Protein AF-E8R5S8-F1 (afdb_monomer)

Radius of gyration: 25.67 Å; Cα contacts (8 Å, |Δi|>4): 78; chains: 1; bounding box: 74×37×80 Å

Organism: Isosphaera pallida (strain ATCC 43644 / DSM 9630 / IS1B) (NCBI:txid575540)

pLDDT: mean 82.06, std 18.28, range [39.22, 98.81]

InterPro domains:
  IPR008179 Phosphoribosyl-ATP pyrophosphohydrolase [MF_01020] (9-99)
  IPR008179 Phosphoribosyl-ATP pyrophosphohydrolase [TIGR03188] (13-99)
  IPR008179 Phosphoribosyl-ATP pyrophosphohydrolase [cd11534] (12-99)
  IPR021130 Phosphoribosyl-ATP pyrophosphohydrolase-like [PF01503] (14-102)

Secondary structure (DSSP, 8-state):
----HHHHHHHHHHHHHHHHHHHHTTT-TT-HHHHHHHHHHHHHHHHHHHHHHHHHHHTT--HHHHHHHHHHHHHHHHHHHHHHHHHTT--HHHHHHHHHHHHTT-THHHHHHHHHHHHSSSS---PPP-PPP-

Foldseek 3Di:
DDPPVVVVVVPQVVLQVVLVVCVVVLVPPVDPLSVQLVVALVSLVVQLVVLVVQLVVLCPDDDPVSVVSNVVSVVSNVSSVQSNQVSVVHGVVVVVVVVVVDVVCPCVVVVVVVVVVVVPPPPDDDDDDDDDDD

Mean predicted aligned error: 12.1 Å

Solvent-accessible surface area (backbone atoms only — not comparable to full-atom values): 7772 Å² total; per-residue (Å²): 133,86,78,58,65,76,60,61,63,44,52,62,53,50,50,50,51,52,52,54,51,32,60,73,45,45,85,43,74,90,37,69,66,13,46,41,57,73,52,34,71,66,51,36,48,53,49,38,54,50,28,53,49,48,29,61,54,27,67,70,42,72,64,72,63,18,54,54,47,26,55,50,28,50,48,52,29,50,50,41,48,42,52,49,31,45,76,68,80,44,49,62,66,58,52,52,51,51,50,52,57,51,66,76,54,51,68,65,57,58,48,50,54,51,57,56,64,67,68,72,74,83,82,84,86,87,77,84,83,81,82,76,94,131

Nearest PDB structures (foldseek):
  8a1g-assembly1_C  TM=4.062E-01  e=2.782E+00  Homo sapiens
  8a1g-assembly2_D  TM=4.315E-01  e=6.017E+00  Homo sapiens
  5oen-assembly1_B  TM=3.695E-01  e=8.590E+00  Mus musculus
  5sv0-assembly2_J  TM=2.142E-01  e=2.328E+00  Escherichia coli DH1

Sequence (134 aa):
MSIDTHKDFLIWQRLTEVIEERKRERSNRNSYVASLLNQGVEGINAKVIEEAGEVVEAAQEPGEQGVAHLVREVADLTFHCMVLLSARDSSWRAVEQELARRFGVGGLVEKAARAGSTAATDSDSTMPDPQPPN

Structure (mmCIF, N/CA/C/O backbone):
data_AF-E8R5S8-F1
#
_entry.id   AF-E8R5S8-F1
#
loop_
_atom_site.group_PDB
_atom_site.id
_atom_site.type_symbol
_atom_site.label_atom_id
_atom_site.label_alt_id
_atom_site.label_comp_id
_atom_site.label_asym_id
_atom_site.label_entity_id
_atom_site.label_seq_id
_atom_site.pdbx_PDB_ins_code
_atom_site.Cartn_x
_atom_site.Cartn_y
_atom_site.Cartn_z
_atom_site.occupancy
_atom_site.B_iso_or_equiv
_atom_site.auth_seq_id
_atom_site.auth_comp_id
_atom_site.auth_asym_id
_atom_site.auth_atom_id
_atom_site.pdbx_PDB_model_num
ATOM 1 N N . MET A 1 1 ? 12.451 -22.113 -10.767 1.00 39.22 1 MET A N 1
ATOM 2 C CA . MET A 1 1 ? 12.023 -21.526 -9.482 1.00 39.22 1 MET A CA 1
ATOM 3 C C . MET A 1 1 ? 10.675 -22.153 -9.161 1.00 39.22 1 MET A C 1
ATOM 5 O O . MET A 1 1 ? 9.736 -21.926 -9.909 1.00 39.22 1 MET A O 1
ATOM 9 N N . SER A 1 2 ? 10.623 -23.083 -8.204 1.00 43.94 2 SER A N 1
ATOM 10 C CA . SER A 1 2 ? 9.381 -23.791 -7.868 1.00 43.94 2 SER A CA 1
ATOM 11 C C . SER A 1 2 ? 8.541 -22.855 -7.009 1.00 43.94 2 SER A C 1
ATOM 13 O O . SER A 1 2 ? 8.920 -22.576 -5.875 1.00 43.94 2 SER A O 1
ATOM 15 N N . ILE A 1 3 ? 7.473 -22.303 -7.580 1.00 51.34 3 ILE A N 1
ATOM 16 C CA . ILE A 1 3 ? 6.478 -21.525 -6.840 1.00 51.34 3 ILE A CA 1
ATOM 17 C C . ILE A 1 3 ? 5.713 -22.547 -6.001 1.00 51.34 3 ILE A C 1
ATOM 19 O O . ILE A 1 3 ? 4.875 -23.281 -6.523 1.00 51.34 3 ILE A O 1
ATOM 23 N N . ASP A 1 4 ? 6.074 -22.668 -4.726 1.00 53.75 4 ASP A N 1
ATOM 24 C CA . ASP A 1 4 ? 5.380 -23.523 -3.765 1.00 53.75 4 ASP A CA 1
ATOM 25 C C . ASP A 1 4 ? 4.032 -22.857 -3.459 1.00 53.75 4 ASP A C 1
ATOM 27 O O . ASP A 1 4 ? 3.870 -22.121 -2.487 1.00 53.75 4 ASP A O 1
ATOM 31 N N . THR A 1 5 ? 3.052 -23.086 -4.334 1.00 56.34 5 THR A N 1
ATOM 32 C CA . THR A 1 5 ? 1.763 -22.376 -4.352 1.00 56.34 5 THR A CA 1
ATOM 33 C C . THR A 1 5 ? 1.038 -22.448 -3.000 1.00 56.34 5 THR A C 1
ATOM 35 O O . THR A 1 5 ? 0.285 -21.548 -2.647 1.00 56.34 5 THR A O 1
ATOM 38 N N . HIS A 1 6 ? 1.309 -23.472 -2.185 1.00 56.75 6 HIS A N 1
ATOM 39 C CA . HIS A 1 6 ? 0.770 -23.590 -0.829 1.00 56.75 6 HIS A CA 1
ATOM 40 C C . HIS A 1 6 ? 1.401 -22.651 0.209 1.00 56.75 6 HIS A C 1
ATOM 42 O O . HIS A 1 6 ? 0.711 -22.278 1.152 1.00 56.75 6 HIS A O 1
ATOM 48 N N . LYS A 1 7 ? 2.672 -22.254 0.068 1.00 55.00 7 LYS A N 1
ATOM 49 C CA . LYS A 1 7 ? 3.310 -21.273 0.965 1.00 55.00 7 LYS A CA 1
ATOM 50 C C . LYS A 1 7 ? 2.924 -19.841 0.609 1.00 55.00 7 LYS A C 1
ATOM 52 O O . LYS A 1 7 ? 2.716 -19.034 1.510 1.00 55.00 7 LYS A O 1
ATOM 57 N N . ASP A 1 8 ? 2.761 -19.547 -0.676 1.00 56.72 8 ASP A N 1
ATOM 58 C CA . ASP A 1 8 ? 2.431 -18.196 -1.146 1.00 56.72 8 ASP A CA 1
ATOM 59 C C . ASP A 1 8 ? 0.985 -17.803 -0.809 1.00 56.72 8 ASP A C 1
ATOM 61 O O . ASP A 1 8 ? 0.715 -16.658 -0.456 1.00 56.72 8 ASP A O 1
ATOM 65 N N . PHE A 1 9 ? 0.052 -18.761 -0.796 1.00 59.22 9 PHE A N 1
ATOM 66 C CA . PHE A 1 9 ? -1.294 -18.521 -0.260 1.00 59.22 9 PHE A CA 1
ATOM 67 C C . PHE A 1 9 ? -1.278 -18.117 1.225 1.00 59.22 9 PHE A C 1
ATOM 69 O O . PHE A 1 9 ? -2.172 -17.406 1.683 1.00 59.22 9 PHE A O 1
ATOM 76 N N . LEU A 1 10 ? -0.256 -18.526 1.985 1.00 79.25 10 LEU A N 1
ATOM 77 C CA . LEU A 1 10 ? -0.170 -18.224 3.412 1.00 79.25 10 LEU A CA 1
ATOM 78 C C . LEU A 1 10 ? 0.380 -16.824 3.689 1.00 79.25 10 LEU A C 1
ATOM 80 O O . LEU A 1 10 ? 0.012 -16.256 4.715 1.00 79.25 10 LEU A O 1
ATOM 84 N N . ILE A 1 11 ? 1.227 -16.239 2.828 1.00 88.00 11 ILE A N 1
ATOM 85 C CA . ILE A 1 11 ? 1.863 -14.953 3.165 1.00 88.00 11 ILE A CA 1
ATOM 86 C C . ILE A 1 11 ? 0.858 -13.799 3.172 1.00 88.00 11 ILE A C 1
ATOM 88 O O . ILE A 1 11 ? 0.831 -13.028 4.129 1.00 88.00 11 ILE A O 1
ATOM 92 N N . TRP A 1 12 ? -0.027 -13.721 2.175 1.00 87.38 12 TRP A N 1
ATOM 93 C CA . TRP A 1 12 ? -1.042 -12.664 2.090 1.00 87.38 12 TRP A CA 1
ATOM 94 C C . TRP A 1 12 ? -2.085 -12.773 3.196 1.00 87.38 12 TRP A C 1
ATOM 96 O O . TRP A 1 12 ? -2.466 -11.768 3.807 1.00 87.38 12 TRP A O 1
ATOM 106 N N . GLN A 1 13 ? -2.506 -14.002 3.502 1.00 86.62 13 GLN A N 1
ATOM 107 C CA . GLN A 1 13 ? -3.400 -14.262 4.621 1.00 86.62 13 GLN A CA 1
ATOM 108 C C . GLN A 1 13 ? -2.731 -13.873 5.942 1.00 86.62 13 GLN A C 1
ATOM 110 O O . GLN A 1 13 ? -3.314 -13.126 6.726 1.00 86.62 13 GLN A O 1
ATOM 115 N N . ARG A 1 14 ? -1.484 -14.305 6.163 1.00 89.25 14 ARG A N 1
ATOM 116 C CA . ARG A 1 14 ? -0.740 -13.991 7.384 1.00 89.25 14 ARG A CA 1
ATOM 117 C C . ARG A 1 14 ? -0.531 -12.491 7.553 1.00 89.25 14 ARG A C 1
ATOM 119 O O . ARG A 1 14 ? -0.675 -11.978 8.658 1.00 89.25 14 ARG A O 1
ATOM 126 N N . LEU A 1 15 ? -0.214 -11.785 6.472 1.00 91.69 15 LEU A N 1
ATOM 127 C CA . LEU A 1 15 ? -0.033 -10.339 6.492 1.00 91.69 15 LEU A CA 1
ATOM 128 C C . LEU A 1 15 ? -1.350 -9.617 6.803 1.00 91.69 15 LEU A C 1
ATOM 130 O O . LEU A 1 15 ? -1.365 -8.708 7.627 1.00 91.69 15 LEU A O 1
ATOM 134 N N . THR A 1 16 ? -2.464 -10.072 6.221 1.00 90.81 16 THR A N 1
ATOM 135 C CA . THR A 1 16 ? -3.807 -9.564 6.542 1.00 90.81 16 THR A CA 1
ATOM 136 C C . THR A 1 16 ? -4.138 -9.768 8.023 1.00 90.81 16 THR A C 1
ATOM 138 O O . THR A 1 16 ? -4.566 -8.828 8.687 1.00 90.81 16 THR A O 1
ATOM 141 N N . GLU A 1 17 ? -3.896 -10.964 8.567 1.00 91.00 17 GLU A N 1
ATOM 142 C CA . GLU A 1 17 ? -4.111 -11.267 9.989 1.00 91.00 17 GLU A CA 1
ATOM 143 C C . GLU A 1 17 ? -3.297 -10.345 10.900 1.00 91.00 17 GLU A C 1
ATOM 145 O O . GLU A 1 17 ? -3.847 -9.781 11.844 1.00 91.00 17 GLU A O 1
ATOM 150 N N . VAL A 1 18 ? -2.009 -10.153 10.597 1.00 91.38 18 VAL A N 1
ATOM 151 C CA . VAL A 1 18 ? -1.129 -9.264 11.367 1.00 91.38 18 VAL A CA 1
ATOM 152 C C . VAL A 1 18 ? -1.615 -7.817 11.291 1.00 91.38 18 VAL A C 1
ATOM 154 O O . VAL A 1 18 ? -1.651 -7.136 12.313 1.00 91.38 18 VAL A O 1
ATOM 157 N N . ILE A 1 19 ? -2.017 -7.327 10.116 1.00 93.31 19 ILE A N 1
ATOM 158 C CA . ILE A 1 19 ? -2.538 -5.959 9.970 1.00 93.31 19 ILE A CA 1
ATOM 159 C C . ILE A 1 19 ? -3.808 -5.774 10.813 1.00 93.31 19 ILE A C 1
ATOM 161 O O . ILE A 1 19 ? -3.909 -4.794 11.553 1.00 93.31 19 ILE A O 1
ATOM 165 N N . GLU A 1 20 ? -4.741 -6.727 10.770 1.00 92.00 20 GLU A N 1
ATOM 166 C CA . GLU A 1 20 ? -5.979 -6.673 11.557 1.00 92.00 20 GLU A CA 1
ATOM 167 C C . GLU A 1 20 ? -5.731 -6.802 13.068 1.00 92.00 20 GLU A C 1
ATOM 169 O O . GLU A 1 20 ? -6.376 -6.117 13.865 1.00 92.00 20 GLU A O 1
ATOM 174 N N . GLU A 1 21 ? -4.774 -7.632 13.484 1.00 90.94 21 GLU A N 1
ATOM 175 C CA . GLU A 1 21 ? -4.321 -7.720 14.876 1.00 90.94 21 GLU A CA 1
ATOM 176 C C . GLU A 1 21 ? -3.789 -6.362 15.353 1.00 90.94 21 GLU A C 1
ATOM 178 O O . GLU A 1 21 ? -4.269 -5.813 16.347 1.00 90.94 21 GLU A O 1
ATOM 183 N N . ARG A 1 22 ? -2.879 -5.742 14.592 1.00 90.19 22 ARG A N 1
ATOM 184 C CA . ARG A 1 22 ? -2.320 -4.424 14.936 1.00 90.19 22 ARG A CA 1
ATOM 185 C C . ARG A 1 22 ? -3.347 -3.296 14.860 1.00 90.19 22 ARG A C 1
ATOM 187 O O . ARG A 1 22 ? -3.238 -2.335 15.621 1.00 90.19 22 ARG A O 1
ATOM 194 N N . LYS A 1 23 ? -4.368 -3.412 14.006 1.00 88.94 23 LYS A N 1
ATOM 195 C CA . LYS A 1 23 ? -5.518 -2.495 13.985 1.00 88.94 23 LYS A CA 1
ATOM 196 C C . LYS A 1 23 ? -6.323 -2.558 15.283 1.00 88.94 23 LYS A C 1
ATOM 198 O O . LYS A 1 23 ? -6.782 -1.516 15.747 1.00 88.94 23 LYS A O 1
ATOM 203 N N . ARG A 1 24 ? -6.477 -3.740 15.892 1.00 88.56 24 ARG A N 1
ATOM 204 C CA . ARG A 1 24 ? -7.122 -3.897 17.213 1.00 88.56 24 ARG A CA 1
ATOM 205 C C . ARG A 1 24 ? -6.238 -3.364 18.337 1.00 88.56 24 ARG A C 1
ATOM 207 O O . ARG A 1 24 ? -6.737 -2.737 19.266 1.00 88.56 24 ARG A O 1
ATOM 214 N N . GLU A 1 25 ? -4.927 -3.533 18.211 1.00 86.81 25 GLU A N 1
ATOM 215 C CA . GLU A 1 25 ? -3.921 -3.029 19.152 1.00 86.81 25 GLU A CA 1
ATOM 216 C C . GLU A 1 25 ? -3.464 -1.593 18.847 1.00 86.81 25 GLU A C 1
ATOM 218 O O . GLU A 1 25 ? -2.317 -1.226 19.097 1.00 86.81 25 GLU A O 1
ATOM 223 N N . ARG A 1 26 ? -4.344 -0.741 18.309 1.00 78.12 26 ARG A N 1
ATOM 224 C CA . ARG A 1 26 ? -3.978 0.599 17.807 1.00 78.12 26 ARG A CA 1
ATOM 225 C C . ARG A 1 26 ? -3.351 1.527 18.859 1.00 78.12 26 ARG A C 1
ATOM 227 O O . ARG A 1 26 ? -2.670 2.493 18.514 1.00 78.12 26 ARG A O 1
ATOM 234 N N . SER A 1 27 ? -3.580 1.237 20.141 1.00 79.00 27 SER A N 1
ATOM 235 C CA . SER A 1 27 ? -2.964 1.917 21.285 1.00 79.00 27 SER A CA 1
ATOM 236 C C . SER A 1 27 ? -1.470 1.600 21.453 1.00 79.00 27 SER A C 1
ATOM 238 O O . SER A 1 27 ? -0.753 2.367 22.096 1.00 79.00 27 SER A O 1
ATOM 240 N N . ASN A 1 28 ? -0.969 0.517 20.852 1.00 78.62 28 ASN A N 1
ATOM 241 C CA . ASN A 1 28 ? 0.434 0.123 20.894 1.00 78.62 28 ASN A CA 1
ATOM 242 C C . ASN A 1 28 ? 1.269 0.914 19.872 1.00 78.62 28 ASN A C 1
ATOM 244 O O . ASN A 1 28 ? 1.424 0.533 18.711 1.00 78.62 28 ASN A O 1
ATOM 248 N N . ARG A 1 29 ? 1.862 2.017 20.333 1.00 69.25 29 ARG A N 1
ATOM 249 C CA . ARG A 1 29 ? 2.656 2.950 19.514 1.00 69.25 29 ARG A CA 1
ATOM 250 C C . ARG A 1 29 ? 3.966 2.367 18.962 1.00 69.25 29 ARG A C 1
ATOM 252 O O . ARG A 1 29 ? 4.536 2.979 18.067 1.00 69.25 29 ARG A O 1
ATOM 259 N N . ASN A 1 30 ? 4.419 1.205 19.444 1.00 81.44 30 ASN A N 1
ATOM 260 C CA . ASN A 1 30 ? 5.620 0.533 18.928 1.00 81.44 30 ASN A CA 1
ATOM 261 C C . ASN A 1 30 ? 5.353 -0.272 17.643 1.00 81.44 30 ASN A C 1
ATOM 263 O O . ASN A 1 30 ? 6.287 -0.791 17.037 1.00 81.44 30 ASN A O 1
ATOM 267 N N . SER A 1 31 ? 4.093 -0.409 17.218 1.00 86.94 31 SER A N 1
ATOM 268 C CA . SER A 1 31 ? 3.752 -1.050 15.947 1.00 86.94 31 SER A CA 1
ATOM 269 C C . SER A 1 31 ? 3.722 -0.033 14.808 1.00 86.94 31 SER A C 1
ATOM 271 O O . SER A 1 31 ? 2.980 0.945 14.874 1.00 86.94 31 SER A O 1
ATOM 273 N N . TYR A 1 32 ? 4.462 -0.305 13.729 1.00 89.56 32 TYR A N 1
ATOM 274 C CA . TYR A 1 32 ? 4.423 0.508 12.508 1.00 89.56 32 TYR A CA 1
ATOM 275 C C . TYR A 1 32 ? 3.018 0.570 11.887 1.00 89.56 32 TYR A C 1
ATOM 277 O O . TYR A 1 32 ? 2.532 1.641 11.543 1.00 89.56 32 TYR A O 1
ATOM 285 N N . VAL A 1 33 ? 2.297 -0.555 11.837 1.00 91.50 33 VAL A N 1
ATOM 286 C CA . VAL A 1 33 ? 0.904 -0.569 11.352 1.00 91.50 33 VAL A CA 1
ATOM 287 C C . VAL A 1 33 ? 0.011 0.304 12.235 1.00 91.50 33 VAL A C 1
ATOM 289 O O . VAL A 1 33 ? -0.771 1.099 11.720 1.00 91.50 33 VAL A O 1
ATOM 292 N N . ALA A 1 34 ? 0.142 0.214 13.563 1.00 90.00 34 ALA A N 1
ATOM 293 C CA . ALA A 1 34 ? -0.642 1.059 14.462 1.00 90.00 34 ALA A CA 1
ATOM 294 C C . ALA A 1 34 ? -0.308 2.548 14.286 1.00 90.00 34 ALA A C 1
ATOM 296 O O . ALA A 1 34 ? -1.214 3.380 14.351 1.00 90.00 34 ALA A O 1
ATOM 297 N N . SER A 1 35 ? 0.960 2.906 14.046 1.00 91.81 35 SER A N 1
ATOM 298 C CA . SER A 1 35 ? 1.349 4.299 13.805 1.00 91.81 35 SER A CA 1
ATOM 299 C C . SER A 1 35 ? 0.752 4.837 12.501 1.00 91.81 35 SER A C 1
ATOM 301 O O . SER A 1 35 ? 0.142 5.903 12.540 1.00 91.81 35 SER A O 1
ATOM 303 N N . LEU A 1 36 ? 0.817 4.082 11.399 1.00 93.50 36 LEU A N 1
ATOM 304 C CA . LEU A 1 36 ? 0.183 4.435 10.122 1.00 93.50 36 LEU A CA 1
ATOM 305 C C . LEU A 1 36 ? -1.327 4.596 10.263 1.00 93.50 36 LEU A C 1
ATOM 307 O O . LEU A 1 36 ? -1.894 5.606 9.856 1.00 93.50 36 LEU A O 1
ATOM 311 N N . LEU A 1 37 ? -1.988 3.632 10.908 1.00 91.56 37 LEU A N 1
ATOM 312 C CA . LEU A 1 37 ? -3.418 3.728 11.167 1.00 91.56 37 LEU A CA 1
ATOM 313 C C . LEU A 1 37 ? -3.725 4.979 11.996 1.00 91.56 37 LEU A C 1
ATOM 315 O O . LEU A 1 37 ? -4.668 5.698 11.684 1.00 91.56 37 LEU A O 1
ATOM 319 N N . ASN A 1 38 ? -2.939 5.298 13.023 1.00 91.56 38 ASN A N 1
ATOM 320 C CA . ASN A 1 38 ? -3.125 6.517 13.819 1.00 91.56 38 ASN A CA 1
ATOM 321 C C . ASN A 1 38 ? -2.929 7.819 13.025 1.00 91.56 38 ASN A C 1
ATOM 323 O O . ASN A 1 38 ? -3.556 8.815 13.376 1.00 91.56 38 ASN A O 1
ATOM 327 N N . GLN A 1 39 ? -2.131 7.816 11.954 1.00 93.56 39 GLN A N 1
ATOM 328 C CA . GLN A 1 39 ? -2.034 8.944 11.015 1.00 93.56 39 GLN A CA 1
ATOM 329 C C . GLN A 1 39 ? -3.263 9.062 10.094 1.00 93.56 39 GLN A C 1
ATOM 331 O O . GLN A 1 39 ? -3.454 10.080 9.432 1.00 93.56 39 GLN A O 1
ATOM 336 N N . GLY A 1 40 ? -4.125 8.044 10.067 1.00 94.31 40 GLY A N 1
ATOM 337 C CA . GLY A 1 40 ? -5.342 8.028 9.269 1.00 94.31 40 GLY A CA 1
ATOM 338 C C . GLY A 1 40 ? -5.076 7.863 7.773 1.00 94.31 40 GLY A C 1
ATOM 339 O O . GLY A 1 40 ? -3.964 7.593 7.328 1.00 94.31 40 GLY A O 1
ATOM 340 N N . VAL A 1 41 ? -6.142 8.009 6.983 1.00 97.00 41 VAL A N 1
ATOM 341 C CA . VAL A 1 41 ? -6.100 7.794 5.527 1.00 97.00 41 VAL A CA 1
ATOM 342 C C . VAL A 1 41 ? -5.113 8.739 4.839 1.00 97.00 41 VAL A C 1
ATOM 344 O O . VAL A 1 41 ? -4.463 8.332 3.888 1.00 97.00 41 VAL A O 1
ATOM 347 N N . GLU A 1 42 ? -4.960 9.971 5.326 1.00 97.44 42 GLU A N 1
ATOM 348 C CA . GLU A 1 42 ? -4.034 10.950 4.749 1.00 97.44 42 GLU A CA 1
ATOM 349 C C . GLU A 1 42 ? -2.569 10.501 4.856 1.00 97.44 42 GLU A C 1
ATOM 351 O O . GLU A 1 42 ? -1.877 10.450 3.841 1.00 97.44 42 GLU A O 1
ATOM 356 N N . GLY A 1 43 ? -2.115 10.093 6.047 1.00 97.06 43 GLY A N 1
ATOM 357 C CA . GLY A 1 43 ? -0.744 9.603 6.230 1.00 97.06 43 GLY A CA 1
ATOM 358 C C . GLY A 1 43 ? -0.469 8.309 5.465 1.00 97.06 43 GLY A C 1
ATOM 359 O O . GLY A 1 43 ? 0.594 8.147 4.870 1.00 97.06 43 GLY A O 1
ATOM 360 N N . ILE A 1 44 ? -1.455 7.410 5.398 1.00 97.94 44 ILE A N 1
ATOM 361 C CA . ILE A 1 44 ? -1.336 6.184 4.599 1.00 97.94 44 ILE A CA 1
ATOM 362 C C . ILE A 1 44 ? -1.253 6.513 3.101 1.00 97.94 44 ILE A C 1
ATOM 364 O O . ILE A 1 44 ? -0.431 5.929 2.400 1.00 97.94 44 ILE A O 1
ATOM 368 N N . ASN A 1 45 ? -2.059 7.457 2.605 1.00 98.31 45 ASN A N 1
ATOM 369 C CA . ASN A 1 45 ? -2.015 7.882 1.205 1.00 98.31 45 ASN A CA 1
ATOM 370 C C . ASN A 1 45 ? -0.664 8.501 0.839 1.00 98.31 45 ASN A C 1
ATOM 372 O O . ASN A 1 45 ? -0.169 8.237 -0.252 1.00 98.31 45 ASN A O 1
ATOM 376 N N . ALA A 1 46 ? -0.065 9.292 1.735 1.00 98.31 46 ALA A N 1
ATOM 377 C CA . ALA A 1 46 ? 1.267 9.850 1.515 1.00 98.31 46 ALA A CA 1
ATOM 378 C C . ALA A 1 46 ? 2.305 8.741 1.285 1.00 98.31 46 ALA A C 1
ATOM 380 O O . ALA A 1 46 ? 3.054 8.813 0.316 1.00 98.31 46 ALA A O 1
ATOM 381 N N . LYS A 1 47 ? 2.264 7.671 2.094 1.00 98.31 47 LYS A N 1
ATOM 382 C CA . LYS A 1 47 ? 3.096 6.481 1.876 1.00 98.31 47 LYS A CA 1
ATOM 383 C C . LYS A 1 47 ? 2.790 5.797 0.546 1.00 98.31 47 LYS A C 1
ATOM 385 O O . LYS A 1 47 ? 3.704 5.558 -0.219 1.00 98.31 47 LYS A O 1
ATOM 390 N N . VAL A 1 48 ? 1.523 5.543 0.211 1.00 98.62 48 VAL A N 1
ATOM 391 C CA . VAL A 1 48 ? 1.170 4.924 -1.087 1.00 98.62 48 VAL A CA 1
ATOM 392 C C . VAL A 1 48 ? 1.720 5.725 -2.277 1.00 98.62 48 VAL A C 1
ATOM 394 O O . VAL A 1 48 ? 2.157 5.130 -3.256 1.00 98.62 48 VAL A O 1
ATOM 397 N N . ILE A 1 49 ? 1.700 7.059 -2.206 1.00 98.69 49 ILE A N 1
ATOM 398 C CA . ILE A 1 49 ? 2.250 7.930 -3.254 1.00 98.69 49 ILE A CA 1
ATOM 399 C C . ILE A 1 49 ? 3.778 7.823 -3.324 1.00 98.69 49 ILE A C 1
ATOM 401 O O . ILE A 1 49 ? 4.312 7.735 -4.426 1.00 98.69 49 ILE A O 1
ATOM 405 N N . GLU A 1 50 ? 4.456 7.835 -2.175 1.00 98.50 50 GLU A N 1
ATOM 406 C CA . GLU A 1 50 ? 5.914 7.681 -2.069 1.00 98.50 50 GLU A CA 1
ATOM 407 C C . GLU A 1 50 ? 6.375 6.363 -2.702 1.00 98.50 50 GLU A C 1
ATOM 409 O O . GLU A 1 50 ? 7.102 6.392 -3.692 1.00 98.50 50 GLU A O 1
ATOM 414 N N . GLU A 1 51 ? 5.822 5.236 -2.245 1.00 98.56 51 GLU A N 1
ATOM 415 C CA . GLU A 1 51 ? 6.197 3.901 -2.734 1.00 98.56 51 GLU A CA 1
ATOM 416 C C . GLU A 1 51 ? 5.863 3.725 -4.227 1.00 98.56 51 GLU A C 1
ATOM 418 O O . GLU A 1 51 ? 6.573 3.062 -4.978 1.00 98.56 51 GLU A O 1
ATOM 423 N N . ALA A 1 52 ? 4.772 4.336 -4.708 1.00 98.75 52 ALA A N 1
ATOM 424 C CA . ALA A 1 52 ? 4.448 4.320 -6.133 1.00 98.75 52 ALA A CA 1
ATOM 425 C C . ALA A 1 52 ? 5.485 5.085 -6.973 1.00 98.75 52 ALA A C 1
ATOM 427 O O . ALA A 1 52 ? 5.759 4.686 -8.106 1.00 98.75 52 ALA A O 1
ATOM 428 N N . GLY A 1 53 ? 6.053 6.169 -6.435 1.00 98.62 53 GLY A N 1
ATOM 429 C CA . GLY A 1 53 ? 7.181 6.875 -7.037 1.00 98.62 53 GLY A CA 1
ATOM 430 C C . GLY A 1 53 ? 8.437 6.006 -7.064 1.00 98.62 53 GLY A C 1
ATOM 431 O O . GLY A 1 53 ? 9.025 5.829 -8.130 1.00 98.62 53 GLY A O 1
ATOM 432 N N . GLU A 1 54 ? 8.779 5.386 -5.936 1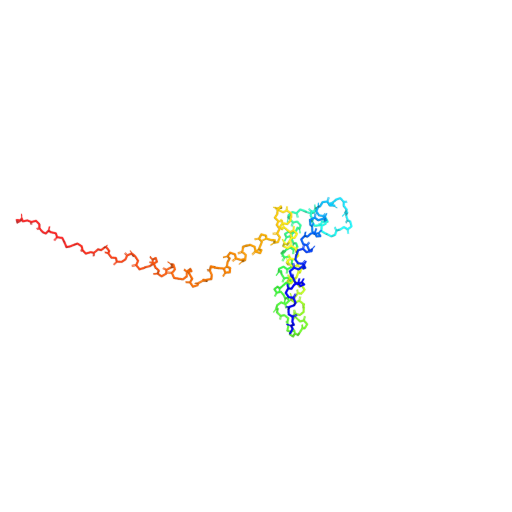.00 98.50 54 GLU A N 1
ATOM 433 C CA . GLU A 1 54 ? 9.952 4.513 -5.798 1.00 98.50 54 GLU A CA 1
ATOM 434 C C . GLU A 1 54 ? 9.878 3.296 -6.732 1.00 98.50 54 GLU A C 1
ATOM 436 O O . GLU A 1 54 ? 10.861 2.962 -7.390 1.00 98.50 54 GLU A O 1
ATOM 441 N N . VAL A 1 55 ? 8.694 2.702 -6.925 1.00 98.81 55 VAL A N 1
ATOM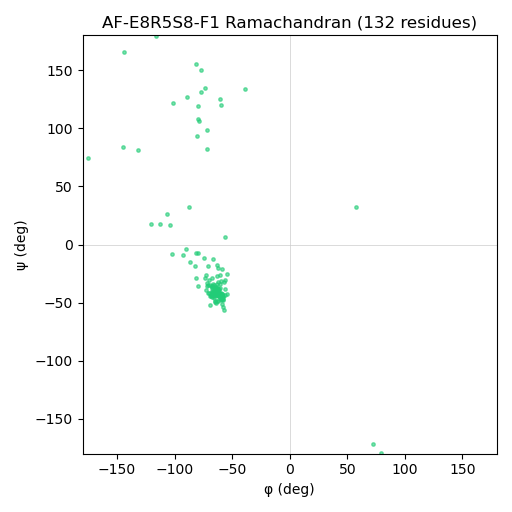 442 C CA . VAL A 1 55 ? 8.474 1.658 -7.943 1.00 98.81 55 VAL A CA 1
ATOM 443 C C . VAL A 1 55 ? 8.827 2.149 -9.352 1.00 98.81 55 VAL A C 1
ATOM 445 O O . VAL A 1 55 ? 9.463 1.424 -10.121 1.00 98.81 55 VAL A O 1
ATOM 448 N N . VAL A 1 56 ? 8.404 3.362 -9.723 1.00 98.56 56 VAL A N 1
ATOM 449 C CA . VAL A 1 56 ? 8.662 3.936 -11.057 1.00 98.56 56 VAL A CA 1
ATOM 450 C C . VAL A 1 56 ? 10.141 4.269 -11.249 1.00 98.56 56 VAL A C 1
ATOM 452 O O . VAL A 1 56 ? 10.660 4.125 -12.361 1.00 98.56 56 VAL A O 1
ATOM 455 N N . GLU A 1 57 ? 10.820 4.705 -10.191 1.00 98.06 57 GLU A N 1
ATOM 456 C CA . GLU A 1 57 ? 12.260 4.961 -10.193 1.00 98.06 57 GLU A CA 1
ATOM 457 C C . GLU A 1 57 ? 13.053 3.651 -10.298 1.00 98.06 57 GLU A C 1
ATOM 459 O O . GLU A 1 57 ? 13.831 3.482 -11.240 1.00 98.06 57 GLU A O 1
ATOM 464 N N . ALA A 1 58 ? 12.776 2.676 -9.427 1.00 98.00 58 ALA A N 1
ATOM 465 C CA . ALA A 1 58 ? 13.437 1.371 -9.411 1.00 98.00 58 ALA A CA 1
ATOM 466 C C . ALA A 1 58 ? 13.248 0.598 -10.728 1.00 98.00 58 ALA A C 1
ATOM 468 O O . ALA A 1 58 ? 14.144 -0.119 -11.172 1.00 98.00 58 ALA A O 1
ATOM 469 N N . ALA A 1 59 ? 12.113 0.779 -11.414 1.00 98.19 59 ALA A N 1
ATOM 470 C CA . ALA A 1 59 ? 11.857 0.173 -12.721 1.00 98.19 59 ALA A CA 1
ATOM 471 C C . ALA A 1 59 ? 12.816 0.644 -13.834 1.00 98.19 59 ALA A C 1
ATOM 473 O O . ALA A 1 59 ? 12.904 -0.007 -14.878 1.00 98.19 59 ALA A O 1
ATOM 474 N N . GLN A 1 60 ? 13.515 1.766 -13.643 1.00 98.00 60 GLN A N 1
ATOM 475 C CA . GLN A 1 60 ? 14.486 2.301 -14.604 1.00 98.00 60 GLN A CA 1
ATOM 476 C C . GLN A 1 60 ? 15.918 1.825 -14.325 1.00 98.00 60 GLN A C 1
ATOM 478 O O . GLN A 1 60 ? 16.810 2.040 -15.150 1.00 98.00 60 GLN A O 1
ATOM 483 N N . GLU A 1 61 ? 16.157 1.171 -13.187 1.00 97.88 61 GLU A N 1
ATOM 484 C CA . GLU A 1 61 ? 17.486 0.714 -12.798 1.00 97.88 61 GLU A CA 1
ATOM 485 C C . GLU A 1 61 ? 17.903 -0.553 -13.565 1.00 97.88 61 GLU A C 1
ATOM 487 O O . GLU A 1 61 ? 17.152 -1.531 -13.633 1.00 97.88 61 GLU A O 1
ATOM 492 N N . PRO A 1 62 ? 19.115 -0.589 -14.148 1.00 96.94 62 PRO A N 1
ATOM 493 C CA . PRO A 1 62 ? 19.565 -1.732 -14.925 1.00 96.94 62 PRO A CA 1
ATOM 494 C C . PRO A 1 62 ? 20.113 -2.868 -14.049 1.00 96.94 62 PRO A C 1
ATOM 496 O O . PRO A 1 62 ? 20.682 -2.667 -12.977 1.00 96.94 62 PRO A O 1
ATOM 499 N N . GLY A 1 63 ? 20.060 -4.081 -14.598 1.00 97.75 63 GLY A N 1
ATOM 500 C CA . GLY A 1 63 ? 20.709 -5.257 -14.020 1.00 97.75 63 GLY A CA 1
ATOM 501 C C . GLY A 1 63 ? 19.947 -5.886 -12.853 1.00 97.75 63 GLY A C 1
ATOM 502 O O . GLY A 1 63 ? 18.860 -5.463 -12.470 1.00 97.75 63 GLY A O 1
ATOM 503 N N . GLU A 1 64 ? 20.526 -6.948 -12.293 1.00 97.25 64 GLU A N 1
ATOM 504 C CA . GLU A 1 64 ? 19.874 -7.773 -11.265 1.00 97.25 64 GLU A CA 1
ATOM 505 C C . GLU A 1 64 ? 19.561 -6.994 -9.981 1.00 97.25 64 GLU A C 1
ATOM 507 O O . GLU A 1 64 ? 18.546 -7.251 -9.338 1.00 97.25 64 GLU A O 1
ATOM 512 N N . GLN A 1 65 ? 20.400 -6.013 -9.636 1.00 95.94 65 GLN A N 1
ATOM 513 C CA . GLN A 1 65 ? 20.175 -5.154 -8.473 1.00 95.94 65 GLN A CA 1
ATOM 514 C C . GLN A 1 65 ? 18.949 -4.254 -8.656 1.00 95.94 65 GLN A C 1
ATOM 516 O O . GLN A 1 65 ? 18.158 -4.140 -7.725 1.00 95.94 65 GLN A O 1
ATOM 521 N N . GLY A 1 66 ? 18.738 -3.699 -9.856 1.00 97.50 66 GLY A N 1
ATOM 522 C CA . GLY A 1 66 ? 17.541 -2.911 -10.166 1.00 97.50 66 GLY A CA 1
ATOM 523 C C . GLY A 1 66 ? 16.262 -3.748 -10.102 1.00 97.50 66 GLY A C 1
ATOM 524 O O . GLY A 1 66 ? 15.265 -3.334 -9.522 1.00 97.50 66 GLY A O 1
ATOM 525 N N . VAL A 1 67 ? 16.305 -4.996 -10.587 1.00 98.19 67 VAL A N 1
ATOM 526 C CA . VAL A 1 67 ? 15.170 -5.930 -10.447 1.00 98.19 67 VAL A CA 1
ATOM 527 C C . VAL A 1 67 ? 14.885 -6.244 -8.976 1.00 98.19 67 VAL A C 1
ATOM 529 O O . VAL A 1 67 ? 13.725 -6.263 -8.566 1.00 98.19 67 VAL A O 1
ATOM 532 N N . ALA A 1 68 ? 15.921 -6.482 -8.169 1.00 98.06 68 ALA A N 1
ATOM 533 C CA . ALA A 1 68 ? 15.755 -6.723 -6.739 1.00 98.06 68 ALA A CA 1
ATOM 534 C C . ALA A 1 68 ? 15.184 -5.493 -6.018 1.00 98.06 68 ALA A C 1
ATOM 536 O O . ALA A 1 68 ? 14.308 -5.647 -5.170 1.00 98.06 68 ALA A O 1
ATOM 537 N N . HIS A 1 69 ? 15.638 -4.290 -6.379 1.00 98.31 69 HIS A N 1
ATOM 538 C CA . HIS A 1 69 ? 15.089 -3.029 -5.890 1.00 98.31 69 HIS A CA 1
ATOM 539 C C . HIS A 1 69 ? 13.599 -2.919 -6.224 1.00 98.31 69 HIS A C 1
ATOM 541 O O . HIS A 1 69 ? 12.787 -2.815 -5.311 1.00 98.31 69 HIS A O 1
ATOM 547 N N . LEU A 1 70 ? 13.226 -3.089 -7.494 1.00 98.69 70 LEU A N 1
ATOM 548 C CA . LEU A 1 70 ? 11.833 -3.042 -7.939 1.00 98.69 70 LEU A CA 1
ATOM 549 C C . LEU A 1 70 ? 10.932 -4.010 -7.156 1.00 98.69 70 LEU A C 1
ATOM 551 O O . LEU A 1 70 ? 9.821 -3.649 -6.778 1.00 98.69 70 LEU A O 1
ATOM 555 N N . VAL A 1 71 ? 11.394 -5.236 -6.891 1.00 98.44 71 VAL A N 1
ATOM 556 C CA . VAL A 1 71 ? 10.623 -6.214 -6.103 1.00 98.44 71 VAL A CA 1
ATOM 557 C C . VAL A 1 71 ? 10.367 -5.720 -4.677 1.00 98.44 71 VAL A C 1
ATOM 559 O O . VAL A 1 71 ? 9.273 -5.953 -4.161 1.00 98.44 71 VAL A O 1
ATOM 562 N N . ARG A 1 72 ? 11.336 -5.045 -4.044 1.00 98.31 72 ARG A N 1
ATOM 563 C CA . ARG A 1 72 ? 11.155 -4.466 -2.703 1.00 98.31 72 ARG A CA 1
ATOM 564 C C . ARG A 1 72 ? 10.103 -3.360 -2.720 1.00 98.31 72 ARG A C 1
ATOM 566 O O . ARG A 1 72 ? 9.154 -3.452 -1.952 1.00 98.31 72 ARG A O 1
ATOM 573 N N . GLU A 1 73 ? 10.205 -2.414 -3.649 1.00 98.69 73 GLU A N 1
ATOM 574 C CA . GLU A 1 73 ? 9.272 -1.276 -3.705 1.00 98.69 73 GLU A CA 1
ATOM 575 C C . GLU A 1 73 ? 7.850 -1.720 -4.082 1.00 98.69 73 GLU A C 1
ATOM 577 O O . GLU A 1 73 ? 6.856 -1.244 -3.538 1.00 98.69 73 GLU A O 1
ATOM 582 N N . VAL A 1 74 ? 7.708 -2.723 -4.959 1.00 98.62 74 VAL A N 1
ATOM 583 C CA . VAL A 1 74 ? 6.390 -3.312 -5.253 1.00 98.62 74 VAL A CA 1
ATOM 584 C C . VAL A 1 74 ? 5.808 -4.005 -4.017 1.00 98.62 74 VAL A C 1
ATOM 586 O O . VAL A 1 74 ? 4.592 -3.950 -3.798 1.00 98.62 74 VAL A O 1
ATOM 589 N N . ALA A 1 75 ? 6.641 -4.660 -3.204 1.00 97.69 75 ALA A N 1
ATOM 590 C CA . ALA A 1 75 ? 6.195 -5.273 -1.958 1.00 97.69 75 ALA A CA 1
ATOM 591 C C . ALA A 1 75 ? 5.741 -4.214 -0.938 1.00 97.69 75 ALA A C 1
ATOM 593 O O . ALA A 1 75 ? 4.665 -4.380 -0.357 1.00 97.69 75 ALA A O 1
ATOM 594 N N . ASP A 1 76 ? 6.486 -3.118 -0.782 1.00 97.94 76 ASP A N 1
ATOM 595 C CA . ASP A 1 76 ? 6.144 -2.031 0.143 1.00 97.94 76 ASP A CA 1
ATOM 596 C C . ASP A 1 76 ? 4.893 -1.265 -0.310 1.00 97.94 76 ASP A C 1
ATOM 598 O O . ASP A 1 76 ? 3.952 -1.097 0.477 1.00 97.94 76 ASP A O 1
ATOM 602 N N . LEU A 1 77 ? 4.769 -0.947 -1.603 1.00 98.62 77 LEU A N 1
ATOM 603 C CA . LEU A 1 77 ? 3.536 -0.400 -2.177 1.00 98.62 77 LEU A CA 1
ATOM 604 C C . LEU A 1 77 ? 2.332 -1.315 -1.912 1.00 98.62 77 LEU A C 1
ATOM 606 O O . LEU A 1 77 ? 1.250 -0.849 -1.534 1.00 98.62 77 LEU A O 1
ATOM 610 N N . THR A 1 78 ? 2.504 -2.628 -2.085 1.00 97.75 78 THR A N 1
ATOM 611 C CA . THR A 1 78 ? 1.434 -3.603 -1.836 1.00 97.75 78 THR A CA 1
ATOM 612 C C . THR A 1 78 ? 1.056 -3.638 -0.356 1.00 97.75 78 THR A C 1
ATOM 614 O O . THR A 1 78 ? -0.131 -3.596 -0.022 1.00 97.75 78 THR A O 1
ATOM 617 N N . PHE A 1 79 ? 2.041 -3.649 0.543 1.00 96.94 79 PHE A N 1
ATOM 618 C CA . PHE A 1 79 ? 1.818 -3.584 1.985 1.00 96.94 79 PHE A CA 1
ATOM 619 C C . PHE A 1 79 ? 1.038 -2.324 2.382 1.00 96.94 79 PHE A C 1
ATOM 621 O O . PHE A 1 79 ? 0.033 -2.409 3.095 1.00 96.94 79 PHE A O 1
ATOM 628 N N . HIS A 1 80 ? 1.436 -1.158 1.873 1.00 98.12 80 HIS A N 1
ATOM 629 C CA . HIS A 1 80 ? 0.756 0.104 2.148 1.00 98.12 80 HIS A CA 1
ATOM 630 C C . HIS A 1 80 ? -0.676 0.133 1.594 1.00 98.12 80 HIS A C 1
ATOM 632 O O . HIS A 1 80 ? -1.589 0.601 2.282 1.00 98.12 80 HIS A O 1
ATOM 638 N N . CYS A 1 81 ? -0.919 -0.470 0.426 1.00 98.12 81 CYS A N 1
ATOM 639 C CA . CYS A 1 81 ? -2.272 -0.699 -0.085 1.00 98.12 81 CYS A CA 1
ATOM 640 C C . CYS A 1 81 ? -3.105 -1.601 0.846 1.00 98.12 81 CYS A C 1
ATOM 642 O O . CYS A 1 81 ? -4.279 -1.316 1.090 1.00 98.12 81 CYS A O 1
ATOM 644 N N . MET A 1 82 ? -2.524 -2.668 1.404 1.00 96.94 82 MET A N 1
ATOM 645 C CA . MET A 1 82 ? -3.219 -3.547 2.357 1.00 96.94 82 MET A CA 1
ATOM 646 C C . MET A 1 82 ? -3.598 -2.815 3.649 1.00 96.94 82 MET A C 1
ATOM 648 O O . MET A 1 82 ? -4.724 -2.960 4.130 1.00 96.94 82 MET A O 1
ATOM 652 N N . VAL A 1 83 ? -2.698 -1.986 4.187 1.00 96.44 83 VAL A N 1
ATOM 653 C CA . VAL A 1 83 ? -2.985 -1.142 5.359 1.00 96.44 83 VAL A CA 1
ATOM 654 C C . VAL A 1 83 ? -4.084 -0.124 5.041 1.00 96.44 83 VAL A C 1
ATOM 656 O O . VAL A 1 83 ? -4.988 0.068 5.857 1.00 96.44 83 VAL A O 1
ATOM 659 N N . LEU A 1 84 ? -4.065 0.483 3.849 1.00 97.75 84 LEU A N 1
ATOM 660 C CA . LEU A 1 84 ? -5.115 1.399 3.397 1.00 97.75 84 LEU A CA 1
ATOM 661 C C . LEU A 1 84 ? -6.482 0.709 3.325 1.00 97.75 84 LEU A C 1
ATOM 663 O O . LEU A 1 84 ? -7.467 1.254 3.821 1.00 97.75 84 LEU A O 1
ATOM 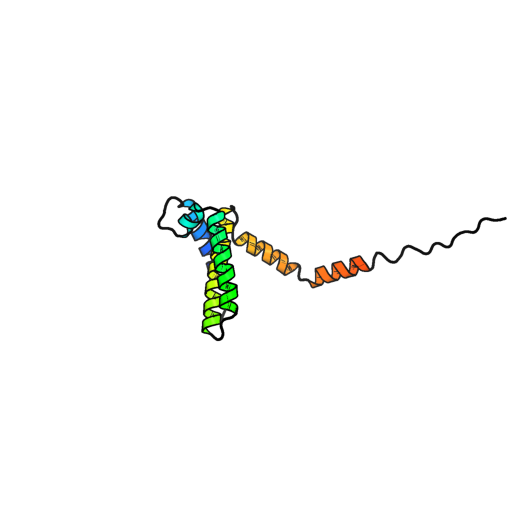667 N N . LEU A 1 85 ? -6.551 -0.498 2.757 1.00 97.06 85 LEU A N 1
ATOM 668 C CA . LEU A 1 85 ? -7.784 -1.288 2.717 1.00 97.06 85 LEU A CA 1
ATOM 669 C C . LEU A 1 85 ? -8.305 -1.564 4.129 1.00 97.06 85 LEU A C 1
ATOM 671 O O 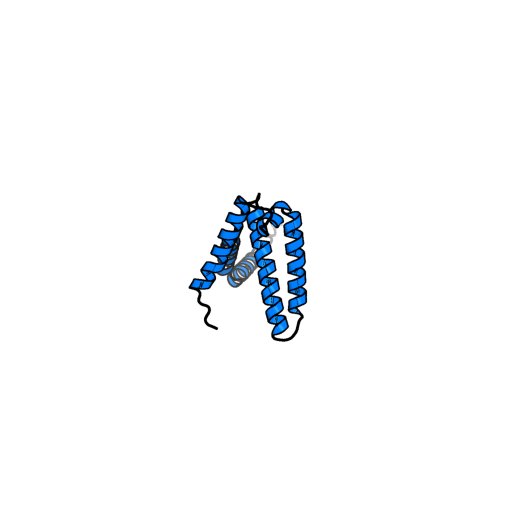. LEU A 1 85 ? -9.478 -1.309 4.397 1.00 97.06 85 LEU A O 1
ATOM 675 N N . SER A 1 86 ? -7.431 -1.992 5.042 1.00 94.88 86 SER A N 1
ATOM 676 C CA . SER A 1 86 ? -7.792 -2.225 6.445 1.00 94.88 86 SER A CA 1
ATOM 677 C C . SER A 1 86 ? -8.298 -0.948 7.131 1.00 94.88 86 SER A C 1
ATOM 679 O O . SER A 1 86 ? -9.314 -0.976 7.829 1.00 94.88 86 SER A O 1
ATOM 681 N N . ALA A 1 87 ? -7.676 0.210 6.879 1.00 95.25 87 ALA A N 1
ATOM 682 C CA . ALA A 1 87 ? -8.130 1.509 7.390 1.00 95.25 87 ALA A CA 1
ATOM 683 C C . ALA A 1 87 ? -9.525 1.918 6.878 1.00 95.25 87 ALA A C 1
ATOM 685 O O . ALA A 1 87 ? -10.179 2.763 7.488 1.00 95.25 87 ALA A O 1
ATOM 686 N N . ARG A 1 88 ? -9.975 1.324 5.767 1.00 96.19 88 ARG A N 1
ATOM 687 C CA . ARG A 1 88 ? -11.290 1.518 5.139 1.00 96.19 88 ARG A CA 1
ATOM 688 C C . ARG A 1 88 ? -12.254 0.356 5.399 1.00 96.19 88 ARG A C 1
ATOM 690 O O . ARG A 1 88 ? -13.237 0.225 4.677 1.00 96.19 88 ARG A O 1
ATOM 697 N N . ASP A 1 89 ? -11.957 -0.476 6.398 1.00 94.19 89 AS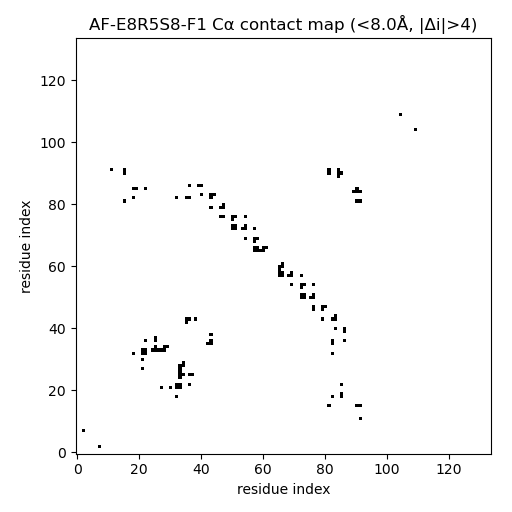P A N 1
ATOM 698 C CA . ASP A 1 89 ? -12.740 -1.660 6.777 1.00 94.19 89 ASP A CA 1
ATOM 699 C C . ASP A 1 89 ? -12.915 -2.677 5.633 1.00 94.19 89 ASP A C 1
ATOM 701 O O . ASP A 1 89 ? -13.913 -3.390 5.542 1.00 94.19 89 ASP A O 1
ATOM 705 N N . SER A 1 90 ? -11.906 -2.758 4.764 1.00 95.12 90 SER A N 1
ATOM 706 C CA . SER A 1 90 ? -11.766 -3.755 3.705 1.00 95.12 90 SER A CA 1
ATOM 707 C C . SER A 1 90 ? -10.535 -4.637 3.954 1.00 95.12 90 SER A C 1
ATOM 709 O O . SER A 1 90 ? -9.817 -4.470 4.935 1.00 95.12 90 SER A O 1
ATOM 711 N N . SER A 1 91 ? -10.282 -5.606 3.076 1.00 90.19 91 SER A N 1
ATOM 712 C CA . SER A 1 91 ? -9.141 -6.521 3.191 1.00 90.19 91 SER A CA 1
ATOM 713 C C . SER A 1 91 ? -8.557 -6.869 1.828 1.00 90.19 91 SER A C 1
ATOM 715 O O . SER A 1 91 ? -9.202 -6.681 0.795 1.00 90.19 91 SER A O 1
ATOM 717 N N . TRP A 1 92 ? -7.354 -7.444 1.827 1.00 92.38 92 TRP A N 1
ATOM 718 C CA . TRP A 1 92 ? -6.704 -7.924 0.606 1.00 92.38 92 TRP A CA 1
ATOM 719 C C . TRP A 1 92 ? -7.547 -8.944 -0.166 1.00 92.38 92 TRP A C 1
ATOM 721 O O . TRP A 1 92 ? -7.584 -8.925 -1.393 1.00 92.38 92 TRP A O 1
ATOM 731 N N . ARG A 1 93 ? -8.346 -9.748 0.542 1.00 90.44 93 ARG A N 1
ATOM 732 C CA . ARG A 1 93 ? -9.297 -10.683 -0.067 1.00 90.44 93 ARG A CA 1
ATOM 733 C C . ARG A 1 93 ? -10.289 -9.998 -1.015 1.00 90.44 93 ARG A C 1
ATOM 735 O O . ARG A 1 93 ? -10.718 -10.610 -1.989 1.00 90.44 93 ARG A O 1
ATOM 742 N N . ALA A 1 94 ? -10.656 -8.738 -0.769 1.00 93.06 94 ALA A N 1
ATOM 743 C CA . ALA A 1 94 ? -11.507 -7.982 -1.690 1.00 93.06 94 ALA A CA 1
ATOM 744 C C . ALA A 1 94 ? -10.785 -7.679 -3.018 1.00 93.06 94 ALA A C 1
ATOM 746 O O . ALA A 1 94 ? -11.403 -7.734 -4.080 1.00 93.06 94 ALA A O 1
ATOM 747 N N . VAL A 1 95 ? -9.473 -7.420 -2.975 1.00 94.00 95 VAL A N 1
ATOM 748 C CA . VAL A 1 95 ? -8.636 -7.264 -4.177 1.00 94.00 95 VAL A CA 1
ATOM 749 C C . VAL A 1 95 ? -8.523 -8.591 -4.919 1.00 94.00 95 VAL A C 1
ATOM 751 O O . VAL A 1 95 ? -8.723 -8.616 -6.128 1.00 94.00 95 VAL A O 1
ATOM 754 N N . GLU A 1 96 ? -8.286 -9.702 -4.218 1.00 90.50 96 GLU A N 1
ATOM 755 C CA . GLU A 1 96 ? -8.248 -11.041 -4.827 1.00 90.50 96 GLU A CA 1
ATOM 756 C C . GLU A 1 96 ? -9.569 -11.389 -5.525 1.00 90.50 96 GLU A C 1
ATOM 758 O O . GLU A 1 96 ? -9.565 -11.894 -6.646 1.00 90.50 96 GLU A O 1
ATOM 763 N N . GLN A 1 97 ? -10.708 -11.074 -4.900 1.00 90.69 97 GLN A N 1
ATOM 764 C CA . GLN A 1 97 ? -12.033 -11.251 -5.499 1.00 90.69 97 GLN A CA 1
ATOM 765 C C . GLN A 1 97 ? -12.213 -10.397 -6.756 1.00 90.69 97 GLN A C 1
ATOM 767 O O . GLN A 1 97 ? -12.722 -10.893 -7.762 1.00 90.69 97 GLN A O 1
ATOM 772 N N . GLU A 1 98 ? -11.776 -9.137 -6.728 1.00 93.44 98 GLU A N 1
ATOM 773 C CA . GLU A 1 98 ? -11.832 -8.261 -7.899 1.00 93.44 98 GLU A CA 1
ATOM 774 C C . GLU A 1 98 ? -10.909 -8.752 -9.023 1.00 93.44 98 GLU A C 1
ATOM 776 O O . GLU A 1 98 ? -11.303 -8.761 -10.190 1.00 93.44 98 GLU A O 1
ATOM 781 N N . LEU A 1 99 ? -9.707 -9.227 -8.695 1.00 90.88 99 LEU A N 1
ATOM 782 C CA . LEU A 1 99 ? -8.792 -9.831 -9.662 1.00 90.88 99 LEU A CA 1
ATOM 783 C C . LEU A 1 99 ? -9.373 -11.122 -10.251 1.00 90.88 99 LEU A C 1
ATOM 785 O O . LEU A 1 99 ? -9.339 -11.289 -11.467 1.00 90.88 99 LEU A O 1
ATOM 789 N N . ALA A 1 100 ? -9.974 -11.995 -9.437 1.00 87.19 100 ALA A N 1
ATOM 790 C CA . ALA A 1 100 ? -10.649 -13.207 -9.903 1.00 87.19 100 ALA A CA 1
ATOM 791 C C . ALA A 1 100 ? -11.833 -12.882 -10.827 1.00 87.19 100 ALA A C 1
ATOM 793 O O . ALA A 1 100 ? -11.995 -13.506 -11.879 1.00 87.19 100 ALA A O 1
ATOM 794 N N . ARG A 1 101 ? -12.621 -11.852 -10.487 1.00 89.06 101 ARG A N 1
ATOM 795 C CA . ARG A 1 101 ? -13.697 -11.339 -11.344 1.00 89.06 101 ARG A CA 1
ATOM 796 C C . ARG A 1 101 ? -13.151 -10.875 -12.696 1.00 89.06 101 ARG A C 1
ATOM 798 O O . ARG A 1 101 ? -13.737 -11.202 -13.721 1.00 89.06 101 ARG A O 1
ATOM 805 N N . ARG A 1 102 ? -12.026 -10.149 -12.719 1.00 86.06 102 ARG A N 1
ATOM 806 C CA . ARG A 1 102 ? -11.364 -9.707 -13.964 1.00 86.06 102 ARG A CA 1
ATOM 807 C C . ARG A 1 102 ? -10.772 -10.867 -14.759 1.00 86.06 102 ARG A C 1
ATOM 809 O O . ARG A 1 102 ? -10.840 -10.853 -15.985 1.00 86.06 102 ARG A O 1
ATOM 816 N N . PHE A 1 103 ? -10.231 -11.873 -14.077 1.00 79.12 103 PHE A N 1
ATOM 817 C CA . PHE A 1 103 ? -9.610 -13.040 -14.700 1.00 79.12 103 PHE A CA 1
ATOM 818 C C . PHE A 1 103 ? -10.606 -13.821 -15.573 1.00 79.12 103 PHE A C 1
ATOM 820 O O . PHE A 1 103 ? -10.258 -14.259 -16.666 1.00 79.12 103 PHE A O 1
ATOM 827 N N . GLY A 1 104 ? -11.868 -13.925 -15.140 1.00 62.94 104 GLY A N 1
ATOM 828 C CA . GLY A 1 104 ? -12.946 -14.583 -15.892 1.00 62.94 104 GLY A CA 1
ATOM 829 C C . GLY A 1 104 ? -13.585 -13.753 -17.017 1.00 62.94 104 GLY A C 1
ATOM 830 O O . GLY A 1 104 ? -14.394 -14.289 -17.768 1.00 62.94 104 GLY A O 1
ATOM 831 N N . VAL A 1 105 ? -13.243 -1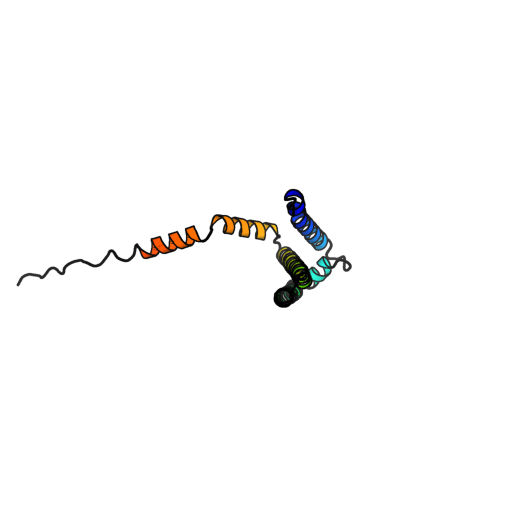2.466 -17.154 1.00 59.81 105 VAL A N 1
ATOM 832 C CA . VAL A 1 105 ? -13.870 -11.519 -18.109 1.00 59.81 105 VAL A CA 1
ATOM 833 C C . VAL A 1 105 ? -12.886 -11.089 -19.211 1.00 59.81 105 VAL A C 1
ATOM 835 O O . VAL A 1 105 ? -13.102 -10.102 -19.906 1.00 59.81 105 VAL A O 1
ATOM 838 N N . GLY A 1 106 ? -11.797 -11.844 -19.409 1.00 54.19 106 GLY A N 1
ATOM 839 C CA . GLY A 1 106 ? -10.722 -11.537 -20.359 1.00 54.19 106 GLY A CA 1
ATOM 840 C C . GLY A 1 106 ? -11.206 -10.937 -21.688 1.00 54.19 106 GLY A C 1
ATOM 841 O O . GLY A 1 106 ? -12.148 -11.436 -22.309 1.00 54.19 106 GLY A O 1
ATOM 842 N N . GLY A 1 107 ? -10.533 -9.862 -22.119 1.00 55.53 107 GLY A N 1
ATOM 843 C CA . GLY A 1 107 ? -10.951 -8.881 -23.135 1.00 55.53 107 GLY A CA 1
ATOM 844 C C . GLY A 1 107 ? -11.325 -9.380 -24.539 1.00 55.53 107 GLY A C 1
ATOM 845 O O . GLY A 1 107 ? -11.588 -8.561 -25.416 1.00 55.53 107 GLY A O 1
ATOM 846 N N . LEU A 1 108 ? -11.392 -10.692 -24.770 1.00 53.00 108 LEU A N 1
ATOM 847 C CA . LEU A 1 108 ? -12.072 -11.305 -25.910 1.00 53.00 108 LEU A CA 1
ATOM 848 C C . LEU A 1 108 ? -13.598 -11.231 -25.769 1.00 53.00 108 LEU A C 1
ATOM 850 O O . LEU A 1 108 ? -14.265 -10.929 -26.753 1.00 53.00 108 LEU A O 1
ATOM 854 N N . VAL A 1 109 ? -14.149 -11.428 -24.564 1.00 56.75 109 VAL A N 1
ATOM 855 C CA . VAL A 1 109 ? -15.604 -11.333 -24.330 1.00 56.75 109 VAL A CA 1
ATOM 856 C C . VAL A 1 109 ? -16.064 -9.878 -24.438 1.00 56.75 109 VAL A C 1
ATOM 858 O O . VAL A 1 109 ? -17.053 -9.591 -25.105 1.00 56.75 109 VAL A O 1
ATOM 861 N N . GLU A 1 110 ? -15.294 -8.934 -23.892 1.00 59.50 110 GLU A N 1
ATOM 862 C CA . GLU A 1 110 ? -15.573 -7.497 -24.028 1.00 59.50 110 GLU A CA 1
ATOM 863 C C . GLU A 1 110 ? -15.342 -6.958 -25.455 1.00 59.50 110 GLU A C 1
ATOM 865 O O . GLU A 1 110 ? -16.031 -6.024 -25.876 1.00 59.50 110 GLU A O 1
ATOM 870 N N . LYS A 1 111 ? -14.407 -7.531 -26.235 1.00 58.19 111 LYS A N 1
ATOM 871 C CA . LYS A 1 111 ? -14.278 -7.239 -27.679 1.00 58.19 111 LYS A CA 1
ATOM 872 C C . LYS A 1 111 ? -15.431 -7.835 -28.487 1.00 58.19 111 LYS A C 1
ATOM 874 O O . LYS A 1 111 ? -15.945 -7.156 -29.371 1.00 58.19 111 LYS A O 1
ATOM 879 N N . ALA A 1 112 ? -15.857 -9.061 -28.183 1.00 58.91 112 ALA A N 1
ATOM 880 C CA . ALA A 1 112 ? -16.987 -9.712 -28.844 1.00 58.91 112 ALA A CA 1
ATOM 881 C C . ALA A 1 112 ? -18.313 -8.989 -28.551 1.00 58.91 112 ALA A C 1
ATOM 883 O O . ALA A 1 112 ? -19.103 -8.766 -29.466 1.00 58.91 112 ALA A O 1
ATOM 884 N N . ALA A 1 113 ? -18.519 -8.531 -27.312 1.00 62.59 113 ALA A N 1
ATOM 885 C CA . ALA A 1 113 ? -19.673 -7.716 -26.933 1.00 62.59 113 ALA A CA 1
ATOM 886 C C . ALA A 1 113 ? -19.699 -6.360 -27.665 1.00 62.59 113 ALA A C 1
ATOM 888 O O . ALA A 1 113 ? -20.761 -5.911 -28.093 1.00 62.59 113 ALA A O 1
ATOM 889 N N . ARG A 1 114 ? -18.531 -5.734 -27.891 1.00 58.22 114 ARG A N 1
ATOM 890 C CA . ARG A 1 114 ? -18.424 -4.519 -28.721 1.00 58.22 114 ARG A CA 1
ATOM 891 C C . ARG A 1 114 ? -18.720 -4.780 -30.200 1.00 58.22 114 ARG A C 1
ATOM 893 O O . ARG A 1 114 ? -19.445 -3.994 -30.797 1.00 58.22 114 ARG A O 1
ATOM 900 N N . ALA A 1 115 ? -18.226 -5.882 -30.767 1.00 58.69 115 ALA A N 1
ATOM 901 C CA . ALA A 1 115 ? -18.480 -6.246 -32.165 1.00 58.69 115 ALA A CA 1
ATOM 902 C C . ALA A 1 115 ? -19.958 -6.593 -32.439 1.00 58.69 115 ALA A C 1
ATOM 904 O O . ALA A 1 115 ? -20.480 -6.270 -33.505 1.00 58.69 115 ALA A O 1
ATOM 905 N N . GLY A 1 116 ? -20.651 -7.203 -31.469 1.00 56.59 116 GLY A N 1
ATOM 906 C CA . GLY A 1 116 ? -22.089 -7.479 -31.560 1.00 56.59 116 GLY A CA 1
ATOM 907 C C . GLY A 1 116 ? -22.958 -6.221 -31.461 1.00 56.59 116 GLY A C 1
ATOM 908 O O . GLY A 1 116 ? -23.966 -6.117 -32.152 1.00 56.59 116 GLY A O 1
ATOM 909 N N . SER A 1 117 ? -22.542 -5.231 -30.663 1.00 55.34 117 SER A N 1
ATOM 910 C CA . SER A 1 117 ? -23.264 -3.958 -30.531 1.00 55.34 117 SER A CA 1
ATOM 911 C C . SER A 1 117 ? -23.140 -3.054 -31.763 1.00 55.34 117 SER A C 1
ATOM 913 O O . SER A 1 117 ? -24.025 -2.236 -31.986 1.00 55.34 117 SER A O 1
ATOM 915 N N . THR A 1 118 ? -22.073 -3.174 -32.559 1.00 51.97 118 THR A N 1
ATOM 916 C CA . THR A 1 118 ? -21.895 -2.393 -33.798 1.00 51.97 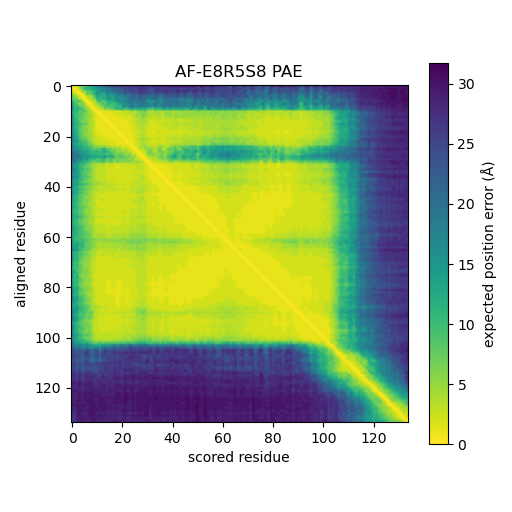118 THR A CA 1
ATOM 917 C C . THR A 1 118 ? -22.626 -2.980 -35.006 1.00 51.97 118 THR A C 1
ATOM 919 O O . THR A 1 118 ? -22.846 -2.266 -35.974 1.00 51.97 118 THR A O 1
ATOM 922 N N . ALA A 1 119 ? -23.019 -4.258 -34.968 1.00 52.91 119 ALA A N 1
ATOM 923 C CA . ALA A 1 119 ? -23.708 -4.919 -36.082 1.00 52.91 119 ALA A CA 1
ATOM 924 C C . ALA A 1 119 ? -25.240 -4.730 -36.069 1.00 52.91 119 ALA A C 1
ATOM 926 O O . ALA A 1 119 ? -25.897 -5.006 -37.068 1.00 52.91 119 ALA A O 1
ATOM 927 N N . ALA A 1 120 ? -25.821 -4.276 -34.953 1.00 51.41 120 ALA A N 1
ATOM 928 C CA . ALA A 1 120 ? -27.273 -4.194 -34.771 1.00 51.41 120 ALA A CA 1
ATOM 929 C C . ALA A 1 120 ? -27.907 -2.858 -35.217 1.00 51.41 120 ALA A C 1
ATOM 931 O O . ALA A 1 120 ? -29.128 -2.734 -35.167 1.00 51.41 120 ALA A O 1
ATOM 932 N N . THR A 1 121 ? -27.119 -1.871 -35.657 1.00 46.56 121 THR A N 1
ATOM 933 C CA . THR A 1 121 ? -27.617 -0.501 -35.908 1.00 46.56 121 THR A CA 1
ATOM 934 C C . THR A 1 121 ? -27.858 -0.172 -37.393 1.00 46.56 121 THR A C 1
ATOM 936 O O . THR A 1 121 ? -28.488 0.836 -37.683 1.00 46.56 121 THR A O 1
ATOM 939 N N . ASP A 1 122 ? -27.465 -1.034 -38.339 1.00 50.62 122 ASP A N 1
ATOM 940 C CA . ASP A 1 122 ? -27.462 -0.708 -39.783 1.00 50.62 122 ASP A CA 1
ATOM 941 C C . ASP A 1 122 ? -28.573 -1.387 -40.619 1.00 50.62 122 ASP A C 1
ATOM 943 O O . ASP A 1 122 ? -28.415 -1.582 -41.822 1.00 50.62 122 ASP A O 1
ATOM 947 N N . SER A 1 123 ? -29.720 -1.756 -40.032 1.00 46.69 123 SER A N 1
ATOM 948 C CA . SER A 1 123 ? -30.801 -2.434 -40.788 1.00 46.69 123 SER A CA 1
ATOM 949 C C . SER A 1 123 ? -32.158 -1.731 -40.827 1.00 46.69 123 SER A C 1
ATOM 951 O O . SER A 1 123 ? 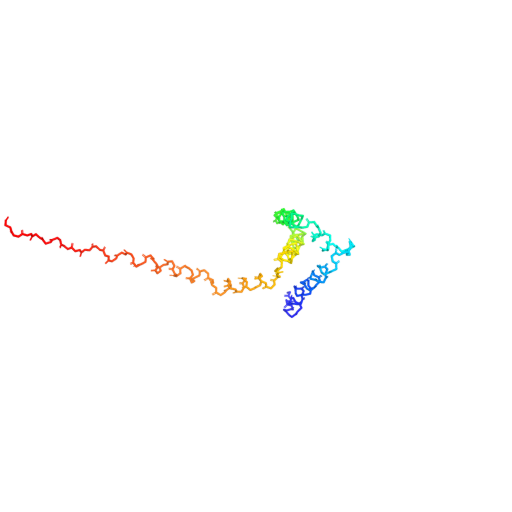-33.144 -2.356 -41.210 1.00 46.69 123 SER A O 1
ATOM 953 N N . ASP A 1 124 ? -32.226 -0.434 -40.519 1.00 50.56 124 ASP A N 1
ATOM 954 C CA . ASP A 1 124 ? -33.485 0.313 -40.624 1.00 50.56 124 ASP A CA 1
ATOM 955 C C . ASP A 1 124 ? -33.315 1.647 -41.362 1.00 50.56 124 ASP A C 1
ATOM 957 O O . ASP A 1 124 ? -33.114 2.702 -40.766 1.00 50.56 124 ASP A O 1
ATOM 961 N N . SER A 1 125 ? -33.313 1.592 -42.697 1.00 51.75 125 SER A N 1
ATOM 962 C CA . SER A 1 125 ? -33.761 2.700 -43.563 1.00 51.75 125 SER A CA 1
ATOM 963 C C . SER A 1 125 ? -33.758 2.294 -45.040 1.00 51.75 125 SER A C 1
ATOM 965 O O . SER A 1 125 ? -32.941 2.728 -45.848 1.00 51.75 125 SER A O 1
ATOM 967 N N . THR A 1 126 ? -34.728 1.477 -45.444 1.00 53.66 126 THR A N 1
ATOM 968 C CA . THR A 1 126 ? -35.240 1.536 -46.823 1.00 53.66 126 THR A CA 1
ATOM 969 C C . THR A 1 126 ? -36.736 1.243 -46.801 1.00 53.66 126 THR A C 1
ATOM 971 O O . THR A 1 126 ? -37.172 0.116 -47.009 1.00 53.66 126 THR A O 1
ATOM 974 N N . MET A 1 127 ? -37.530 2.280 -46.539 1.00 55.75 127 MET A N 1
ATOM 975 C CA . MET A 1 127 ? -38.926 2.332 -46.970 1.00 55.75 127 MET A CA 1
ATOM 976 C C . MET A 1 127 ? -38.993 3.235 -48.206 1.00 55.75 127 MET A C 1
ATOM 978 O O . MET A 1 127 ? -38.566 4.387 -48.118 1.00 55.75 127 MET A O 1
ATOM 982 N N . PRO A 1 128 ? -39.477 2.747 -49.361 1.00 58.34 128 PRO A N 1
ATOM 983 C CA . PRO A 1 128 ? -39.722 3.603 -50.508 1.00 58.34 128 PRO A CA 1
ATOM 984 C C . PRO A 1 128 ? -40.972 4.457 -50.267 1.00 58.34 128 PRO A C 1
ATOM 986 O O . PRO A 1 128 ? -42.004 3.968 -49.808 1.00 58.34 128 PRO A O 1
ATOM 989 N N . ASP A 1 129 ? -40.843 5.738 -50.594 1.00 62.62 129 ASP A N 1
ATOM 990 C CA . ASP A 1 129 ? -41.890 6.755 -50.541 1.00 62.62 129 ASP A CA 1
ATOM 991 C C . ASP A 1 129 ? -43.079 6.371 -51.450 1.00 62.62 129 ASP A C 1
ATOM 993 O O . ASP A 1 129 ? -42.884 6.185 -52.658 1.00 62.62 129 ASP A O 1
ATOM 997 N N . PRO A 1 130 ? -44.311 6.214 -50.930 1.00 64.06 130 PRO A N 1
ATOM 998 C CA . PRO A 1 130 ? -45.471 5.994 -51.774 1.00 64.06 130 PRO A CA 1
ATOM 999 C C . PRO A 1 130 ? -45.933 7.337 -52.348 1.00 64.06 130 PRO A C 1
ATOM 1001 O O . PRO A 1 130 ? -46.514 8.164 -51.648 1.00 64.06 130 PRO A O 1
ATOM 1004 N N . GLN A 1 131 ? -45.715 7.539 -53.648 1.00 60.66 131 GLN A N 1
ATOM 1005 C CA . GLN A 1 131 ? -46.324 8.655 -54.372 1.00 60.66 131 GLN A CA 1
ATOM 1006 C C . GLN A 1 131 ? -47.861 8.541 -54.320 1.00 60.66 131 GLN A C 1
ATOM 1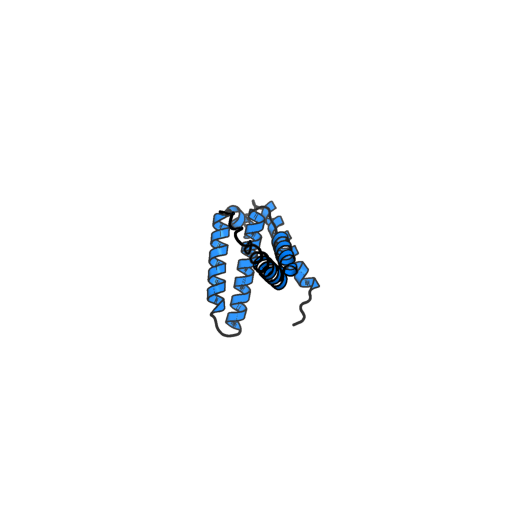008 O O . GLN A 1 131 ? -48.406 7.506 -54.723 1.00 60.66 131 GLN A O 1
ATOM 1013 N N . PRO A 1 132 ? -48.584 9.573 -53.850 1.00 60.41 132 PRO A N 1
ATOM 1014 C CA . PRO A 1 132 ? -50.038 9.602 -53.919 1.00 60.41 132 PRO A CA 1
ATOM 1015 C C . PRO A 1 132 ? -50.519 9.957 -55.340 1.00 60.41 132 PRO A C 1
ATOM 1017 O O . PRO A 1 132 ? -49.836 10.692 -56.055 1.00 60.41 132 PRO A O 1
ATOM 1020 N N . PRO A 1 133 ? -51.700 9.476 -55.767 1.00 64.94 133 PRO A N 1
ATOM 1021 C CA . PRO A 1 133 ? -52.222 9.784 -57.092 1.00 64.94 133 PRO A CA 1
ATOM 1022 C C . PRO A 1 133 ? -52.862 11.182 -57.132 1.00 64.94 133 PRO A C 1
ATOM 1024 O O . PRO A 1 133 ? -53.836 11.426 -56.418 1.00 64.94 133 PRO A O 1
ATOM 1027 N N . ASN A 1 134 ? -52.327 12.069 -57.977 1.00 52.31 134 ASN A N 1
ATOM 1028 C CA . ASN A 1 134 ? -53.014 12.772 -59.082 1.00 52.31 134 ASN A CA 1
ATOM 1029 C C . ASN A 1 134 ? -52.049 13.757 -59.759 1.00 52.31 134 ASN A C 1
ATOM 1031 O O . ASN A 1 134 ? -51.626 14.717 -59.077 1.00 52.31 134 ASN A O 1
#